Protein AF-Q6J648-F1 (afdb_monomer_lite)

InterPro domains:
  IPR007733 Agouti [PF05039] (65-101)
  IPR007733 Agouti [PTHR16551] (4-104)
  IPR007733 Agouti [SM00792] (1-101)
  IPR027300 Agouti domain [PS51150] (66-105)
  IPR036836 Agouti domain superfamily [G3DSA:4.10.760.10] (55-104)
  IPR036836 Agouti domain superfamily [SSF57055] (66-104)

pLDDT: mean 72.65, std 19.29, range [34.28, 95.88]

Structure (mmCIF, N/CA/C/O backbone):
data_AF-Q6J648-F1
#
_entry.id   AF-Q6J648-F1
#
loop_
_atom_site.group_PDB
_atom_site.id
_atom_site.type_symbol
_atom_site.label_atom_id
_atom_site.label_alt_id
_atom_site.label_comp_id
_atom_site.label_asym_id
_atom_site.label_entity_id
_atom_site.label_seq_id
_atom_site.pdbx_PDB_ins_code
_atom_site.Cartn_x
_atom_site.Cartn_y
_atom_site.Cartn_z
_atom_site.occupancy
_atom_site.B_iso_or_equiv
_atom_site.auth_seq_id
_atom_site.auth_comp_id
_atom_site.auth_asym_id
_atom_site.auth_atom_id
_atom_site.pdbx_PDB_model_num
ATOM 1 N N . GLY A 1 1 ? 24.388 31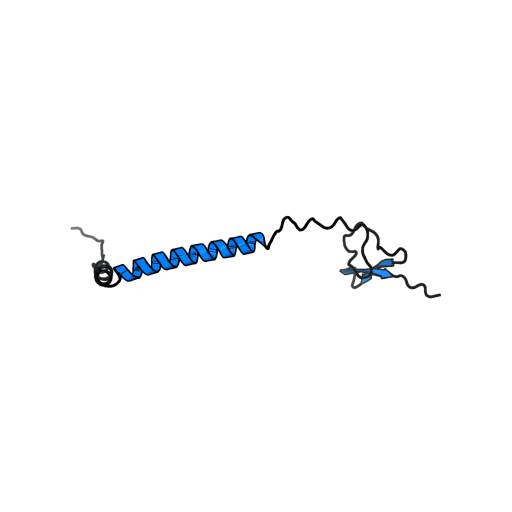.930 81.394 1.00 36.38 1 GLY A N 1
ATOM 2 C CA . GLY A 1 1 ? 24.239 31.428 80.012 1.00 36.38 1 GLY A CA 1
ATOM 3 C C . GLY A 1 1 ? 23.310 30.236 80.016 1.00 36.38 1 GLY A C 1
ATOM 4 O O . GLY A 1 1 ? 22.997 29.787 81.112 1.00 36.38 1 GLY A O 1
ATOM 5 N N . PRO A 1 2 ? 22.912 29.675 78.869 1.00 35.38 2 PRO A N 1
ATOM 6 C CA . PRO A 1 2 ? 22.863 30.166 77.488 1.00 35.38 2 PRO A CA 1
ATOM 7 C C . PRO A 1 2 ? 21.396 30.369 77.007 1.00 35.38 2 PRO A C 1
ATOM 9 O O . PRO A 1 2 ? 20.453 29.983 77.686 1.00 35.38 2 PRO A O 1
ATOM 12 N N . ALA A 1 3 ? 21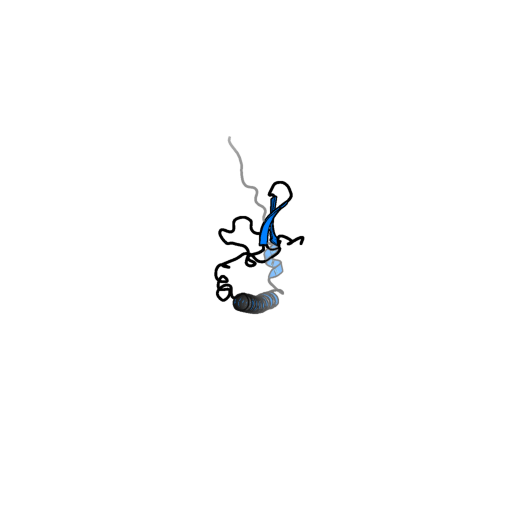.212 30.964 75.830 1.00 44.50 3 ALA A N 1
ATOM 13 C CA . ALA A 1 3 ? 20.069 30.748 74.920 1.00 44.50 3 ALA A CA 1
ATOM 14 C C . ALA A 1 3 ? 20.675 30.153 73.619 1.00 44.50 3 ALA A C 1
ATOM 16 O O . ALA A 1 3 ? 21.892 30.344 73.467 1.00 44.50 3 ALA A O 1
ATOM 17 N N . PRO A 1 4 ? 19.956 29.457 72.695 1.00 55.78 4 PRO A N 1
ATOM 18 C CA . PRO A 1 4 ? 18.951 30.123 71.838 1.00 55.78 4 PRO A CA 1
ATOM 19 C C . PRO A 1 4 ? 17.832 29.261 71.157 1.00 55.78 4 PRO A C 1
ATOM 21 O O . PRO A 1 4 ? 17.994 28.072 70.921 1.00 55.78 4 PRO A O 1
ATOM 24 N N . LEU A 1 5 ? 16.767 29.974 70.742 1.00 47.78 5 LEU A N 1
ATOM 25 C CA . LEU A 1 5 ? 15.969 29.886 69.491 1.00 47.78 5 LEU A CA 1
ATOM 26 C C . LEU A 1 5 ? 15.067 28.675 69.155 1.00 47.78 5 LEU A C 1
ATOM 28 O O . LEU A 1 5 ? 15.492 27.529 69.169 1.00 47.78 5 LEU A O 1
ATOM 32 N N . GLU A 1 6 ? 13.822 28.999 68.763 1.00 34.28 6 GLU A N 1
ATOM 33 C CA . GLU A 1 6 ? 13.158 28.707 67.464 1.00 34.28 6 GLU A CA 1
ATOM 34 C C . GLU A 1 6 ? 11.622 28.683 67.662 1.00 34.28 6 GLU A C 1
ATOM 36 O O . GLU A 1 6 ? 11.127 28.041 68.587 1.00 34.28 6 GLU A O 1
ATOM 41 N N . GLY A 1 7 ? 10.853 29.358 66.794 1.00 35.62 7 GLY A N 1
ATOM 42 C CA . GLY A 1 7 ? 9.406 29.096 66.677 1.00 35.62 7 GLY A CA 1
ATOM 43 C C . GLY A 1 7 ? 8.479 30.297 66.487 1.00 35.62 7 GLY A C 1
ATOM 44 O O . GLY A 1 7 ? 7.606 30.548 67.310 1.00 35.62 7 GLY A O 1
ATOM 45 N N . VAL A 1 8 ? 8.640 31.016 65.377 1.00 49.91 8 VAL A N 1
ATOM 46 C CA . VAL A 1 8 ? 7.621 31.910 64.802 1.00 49.91 8 VAL A CA 1
ATOM 47 C C . VAL A 1 8 ? 6.426 31.080 64.310 1.00 49.91 8 VAL A C 1
ATOM 49 O O . VAL A 1 8 ? 6.628 30.074 63.637 1.00 49.91 8 VAL A O 1
ATOM 52 N N . GLY A 1 9 ? 5.190 31.532 64.551 1.00 37.41 9 GLY A N 1
ATOM 53 C CA . GLY A 1 9 ? 3.999 30.942 63.925 1.00 37.41 9 GLY A CA 1
ATOM 54 C C . GLY A 1 9 ? 2.706 31.702 64.224 1.00 37.41 9 GLY A C 1
ATOM 55 O O . GLY A 1 9 ? 2.114 31.529 65.278 1.00 37.41 9 GLY A O 1
ATOM 56 N N . ARG A 1 10 ? 2.309 32.567 63.286 1.00 48.28 10 ARG A N 1
ATOM 57 C CA . ARG A 1 10 ? 1.148 33.482 63.272 1.00 48.28 10 ARG A CA 1
ATOM 58 C C . ARG A 1 10 ? -0.195 32.854 63.707 1.00 48.28 10 ARG A C 1
ATOM 60 O O . ARG A 1 10 ? -0.553 31.804 63.181 1.00 48.28 10 ARG A O 1
ATOM 67 N N . PRO A 1 11 ? -1.020 33.559 64.503 1.00 47.50 11 PRO A N 1
ATOM 68 C CA . PRO A 1 11 ? -2.451 33.300 64.587 1.00 47.50 11 PRO A CA 1
ATOM 69 C C . PRO A 1 11 ? -3.164 34.062 63.460 1.00 47.50 11 PRO A C 1
ATOM 71 O O . PRO A 1 11 ? -3.519 35.220 63.637 1.00 47.50 11 PRO A O 1
ATOM 74 N N . ASP A 1 12 ? -3.324 33.455 62.283 1.00 42.91 12 ASP A N 1
ATOM 75 C CA . ASP A 1 12 ? -4.129 34.074 61.207 1.00 42.91 12 ASP A CA 1
ATOM 76 C C . ASP A 1 12 ? -4.948 33.069 60.376 1.00 42.91 12 ASP A C 1
ATOM 78 O O . ASP A 1 12 ? -5.762 33.456 59.548 1.00 42.91 12 ASP A O 1
ATOM 82 N N . GLU A 1 13 ? -4.819 31.765 60.640 1.00 40.78 13 GLU A N 1
ATOM 83 C CA . GLU A 1 13 ? -5.592 30.736 59.924 1.00 40.78 13 GLU A CA 1
ATOM 84 C C . GLU A 1 13 ? -7.013 30.548 60.495 1.00 40.78 13 GLU A C 1
ATOM 86 O O . GLU A 1 13 ? -7.884 29.969 59.851 1.00 40.78 13 GLU A O 1
ATOM 91 N N . ALA A 1 14 ? -7.282 31.093 61.687 1.00 40.69 14 ALA A N 1
ATOM 92 C CA . ALA A 1 14 ? -8.584 30.979 62.348 1.00 40.69 14 ALA A CA 1
ATOM 93 C C . ALA A 1 14 ? -9.633 31.970 61.808 1.00 40.69 14 ALA A C 1
ATOM 95 O O . ALA A 1 14 ? -10.822 31.663 61.806 1.00 40.69 14 ALA A O 1
ATOM 96 N N . LEU A 1 15 ? -9.212 33.133 61.294 1.00 44.44 15 LEU A N 1
ATOM 97 C CA . LEU A 1 15 ? -10.143 34.186 60.865 1.00 44.44 15 LEU A CA 1
ATOM 98 C C . LEU A 1 1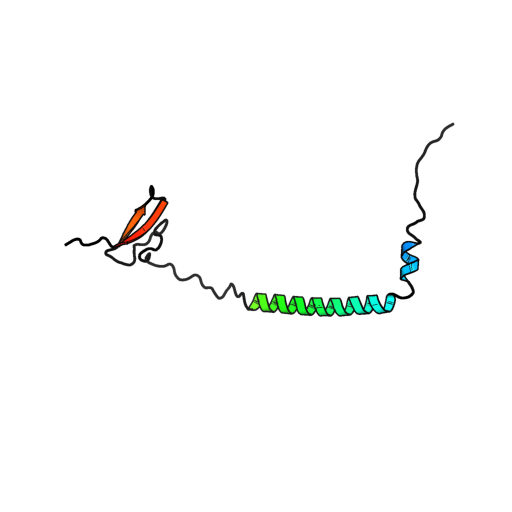5 ? -10.738 33.951 59.468 1.00 44.44 15 LEU A C 1
ATOM 100 O O . LEU A 1 15 ? -11.759 34.550 59.131 1.00 44.44 15 LEU A O 1
ATOM 104 N N . PHE A 1 16 ? -10.148 33.066 58.657 1.00 42.22 16 PHE A N 1
ATOM 105 C CA . PHE A 1 16 ? -10.648 32.790 57.304 1.00 42.22 16 PHE A CA 1
ATOM 106 C C . PHE A 1 16 ? -11.799 31.767 57.281 1.00 42.22 16 PHE A C 1
ATOM 108 O O . PHE A 1 16 ? -12.627 31.789 56.366 1.00 42.22 16 PHE A O 1
ATOM 115 N N . LEU A 1 17 ? -11.890 30.899 58.298 1.00 44.84 17 LEU A N 1
ATOM 116 C CA . LEU A 1 17 ? -12.965 29.907 58.414 1.00 44.84 17 LEU A CA 1
ATOM 117 C C . LEU A 1 17 ? -14.245 30.456 59.061 1.00 44.84 17 LEU A C 1
ATOM 119 O O . LEU A 1 17 ? -15.325 29.941 58.776 1.00 44.84 17 LEU A O 1
ATOM 123 N N . GLU A 1 18 ? -14.168 31.501 59.891 1.00 47.38 18 GLU A N 1
ATOM 124 C CA . GLU A 1 18 ? -15.351 32.001 60.610 1.00 47.38 18 GLU A CA 1
ATOM 125 C C . GLU A 1 18 ? -16.306 32.830 59.732 1.00 47.38 18 GLU A C 1
ATOM 127 O O . GLU A 1 18 ? -17.513 32.834 59.975 1.00 47.38 18 GLU A O 1
ATOM 132 N N . LEU A 1 19 ? -15.829 33.461 58.649 1.00 44.84 19 LEU A N 1
ATOM 133 C CA . LEU A 1 19 ? -16.693 34.279 57.781 1.00 44.84 19 LEU A CA 1
ATOM 134 C C . LEU A 1 19 ? -17.548 33.466 56.788 1.00 44.84 19 LEU A C 1
ATOM 136 O O . LEU A 1 19 ? -18.502 33.995 56.220 1.00 44.84 19 LEU A O 1
ATOM 140 N N . GLN A 1 20 ? -17.247 32.179 56.591 1.00 52.94 20 GLN A N 1
ATOM 141 C CA . GLN A 1 20 ? -17.970 31.306 55.651 1.00 52.94 20 GLN A CA 1
ATOM 142 C C . GLN A 1 20 ? -19.227 30.661 56.273 1.00 52.94 20 GLN A C 1
ATOM 144 O O . GLN A 1 20 ? -20.042 30.064 55.568 1.00 52.94 20 GLN A O 1
ATOM 149 N N . GLY A 1 21 ? -19.409 30.786 57.593 1.00 53.25 21 GLY A N 1
ATOM 150 C CA . GLY A 1 21 ? -20.321 29.944 58.371 1.00 53.25 21 GLY A CA 1
ATOM 151 C C . GLY A 1 21 ? -21.816 30.275 58.324 1.00 53.25 21 GLY A C 1
ATOM 152 O O . GLY A 1 21 ? -22.611 29.397 58.646 1.00 53.25 21 GLY A O 1
ATOM 153 N N . LEU A 1 22 ? -22.244 31.485 57.938 1.00 47.88 22 LEU A N 1
ATOM 154 C CA . LEU A 1 22 ? -23.627 31.923 58.230 1.00 47.88 22 LEU A CA 1
ATOM 155 C C . LEU A 1 22 ? -24.498 32.323 57.024 1.00 47.88 22 LEU A C 1
ATOM 157 O O . LEU A 1 22 ? -25.634 32.742 57.223 1.00 47.88 22 LEU A O 1
ATOM 161 N N . SER A 1 23 ? -24.038 32.133 55.779 1.00 52.03 23 SER A N 1
ATOM 162 C CA . SER A 1 23 ? -24.888 32.343 54.581 1.00 52.03 23 SER A CA 1
ATOM 163 C C . SER A 1 23 ? -24.647 31.356 53.421 1.00 52.03 23 SER A C 1
ATOM 165 O O . SER A 1 23 ? -25.491 31.228 52.537 1.00 52.03 23 SER A O 1
ATOM 167 N N . LEU A 1 24 ? -23.544 30.590 53.424 1.00 52.12 24 LEU A N 1
ATOM 168 C CA . LEU A 1 24 ? -23.182 29.699 52.306 1.00 52.12 24 LEU A CA 1
ATOM 169 C C . LEU A 1 24 ? -23.590 28.223 52.474 1.00 52.12 24 LEU A C 1
ATOM 171 O O . LEU A 1 24 ? -23.444 27.434 51.546 1.00 52.12 24 LEU A O 1
ATOM 175 N N . GLN A 1 25 ? -24.119 27.823 53.631 1.00 54.53 25 GLN A N 1
ATOM 176 C CA . GLN A 1 25 ? -24.490 26.423 53.894 1.00 54.53 25 GLN A CA 1
ATOM 177 C C . GLN A 1 25 ? -25.569 25.869 52.935 1.00 54.53 25 GLN A C 1
ATOM 179 O O . GLN A 1 25 ? -25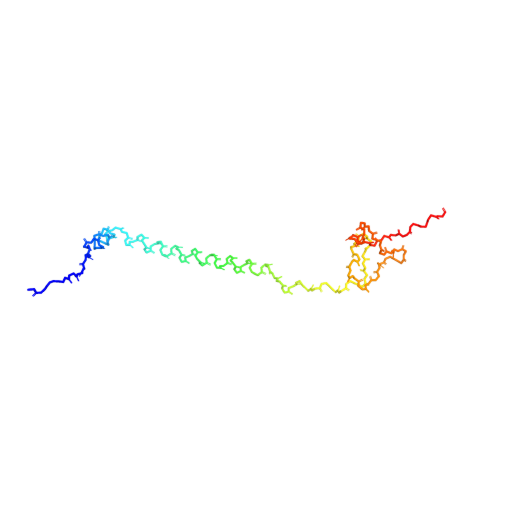.391 24.763 52.418 1.00 54.53 25 GLN A O 1
ATOM 184 N N . PRO A 1 26 ? -26.672 26.592 52.643 1.00 55.78 26 PRO A N 1
ATOM 185 C CA . PRO A 1 26 ? -27.697 26.098 51.721 1.00 55.78 26 PRO A CA 1
ATOM 186 C C . PRO A 1 26 ? -27.221 26.073 50.264 1.00 55.78 26 PRO A C 1
ATOM 188 O O . PRO A 1 26 ? -27.631 25.205 49.498 1.00 55.78 26 PRO A O 1
ATOM 191 N N . SER A 1 27 ? -26.362 27.019 49.878 1.00 55.38 27 SER A N 1
ATOM 192 C CA . SER A 1 27 ? -25.820 27.138 48.524 1.00 55.38 27 SER A CA 1
ATOM 193 C C . SER A 1 27 ? -24.748 26.091 48.234 1.00 55.38 27 SER A C 1
ATOM 195 O O . SER A 1 27 ? -24.764 25.523 47.152 1.00 55.38 27 SER A O 1
ATOM 197 N N . LEU A 1 28 ? -23.880 25.758 49.194 1.00 58.66 28 LEU A N 1
ATOM 198 C CA . LEU A 1 28 ? -22.862 24.712 49.030 1.00 58.66 28 LEU A CA 1
ATOM 199 C C . LEU A 1 28 ? -23.507 23.326 48.853 1.00 58.66 28 LEU A C 1
ATOM 201 O O . LEU A 1 28 ? -23.117 22.583 47.959 1.00 58.66 28 LEU A O 1
ATOM 205 N N . LYS A 1 29 ? -24.563 23.010 49.620 1.00 61.03 29 LYS A N 1
ATOM 206 C CA . LYS A 1 29 ? -25.333 21.765 49.431 1.00 61.03 29 LYS A CA 1
ATOM 207 C C . LYS A 1 29 ? -25.965 21.672 48.042 1.00 61.03 29 LYS A C 1
ATOM 209 O O . LYS A 1 29 ? -25.866 20.631 47.408 1.00 61.03 29 LYS A O 1
ATOM 214 N N . ARG A 1 30 ? -26.552 22.773 47.562 1.00 64.44 30 ARG A N 1
ATOM 215 C CA . ARG A 1 30 ? -27.174 22.838 46.233 1.00 64.44 30 ARG A CA 1
ATOM 216 C C . ARG A 1 30 ? -26.140 22.671 45.111 1.00 64.44 30 ARG A C 1
ATOM 218 O O . ARG A 1 30 ? -26.381 21.915 44.183 1.00 64.44 30 ARG A O 1
ATOM 225 N N . ILE A 1 31 ? -24.958 23.274 45.261 1.00 70.69 31 ILE A N 1
ATOM 226 C CA . ILE A 1 31 ? -23.836 23.112 44.321 1.00 70.69 31 ILE A CA 1
ATOM 227 C C . ILE A 1 31 ? -23.325 21.663 44.306 1.00 70.69 31 ILE A C 1
ATOM 229 O O . ILE A 1 31 ? -23.025 21.142 43.239 1.00 70.69 31 ILE A O 1
ATOM 233 N N . MET A 1 32 ? -23.247 20.990 45.460 1.00 68.94 32 MET A N 1
ATOM 234 C CA . MET A 1 32 ? -22.828 19.582 45.528 1.00 68.94 32 MET A CA 1
ATOM 235 C C . MET A 1 32 ? -23.836 18.627 44.874 1.00 68.94 32 MET A C 1
ATOM 237 O O . MET A 1 32 ? -23.428 17.645 44.259 1.00 68.94 32 MET A O 1
ATOM 241 N N . GLU A 1 33 ? -25.135 18.904 45.006 1.00 70.81 33 GLU A N 1
ATOM 242 C CA . GLU A 1 33 ? -26.207 18.131 44.365 1.00 70.81 33 GLU A CA 1
ATOM 243 C C . GLU A 1 33 ? -26.224 18.349 42.843 1.00 70.81 33 GLU A C 1
ATOM 245 O O . GLU A 1 33 ? -26.221 17.371 42.097 1.00 70.81 33 GLU A O 1
ATOM 250 N N . GLU A 1 34 ? -26.143 19.602 42.378 1.00 73.44 34 GLU A N 1
ATOM 251 C CA . GLU A 1 34 ? -26.038 19.927 40.944 1.00 73.44 34 GLU A CA 1
ATOM 252 C C . GLU A 1 34 ? -24.773 19.316 40.320 1.00 73.44 34 GLU A C 1
ATOM 254 O O . GLU A 1 34 ? -24.818 18.759 39.228 1.00 73.44 34 GLU A O 1
ATOM 259 N N . GLN A 1 35 ? -23.646 19.326 41.037 1.00 73.81 35 GLN A N 1
ATOM 260 C CA . GLN A 1 35 ? -22.400 18.728 40.556 1.00 73.81 35 GLN A CA 1
ATOM 261 C C . GLN A 1 35 ? -22.474 17.196 40.456 1.00 73.81 35 GLN A C 1
ATOM 263 O O . GLN A 1 35 ? -21.827 16.606 39.589 1.00 73.81 35 GLN A O 1
ATOM 268 N N . ALA A 1 36 ? -23.253 16.543 41.323 1.00 77.44 36 ALA A N 1
ATOM 269 C CA . ALA A 1 36 ? -23.488 15.104 41.244 1.00 77.44 36 ALA A CA 1
ATOM 270 C C . ALA A 1 36 ? -24.371 14.736 40.041 1.00 77.44 36 ALA A C 1
ATOM 272 O O . ALA A 1 36 ? -24.123 13.718 39.395 1.00 77.44 36 ALA A O 1
ATOM 273 N N . GLU A 1 37 ? -25.364 15.569 39.719 1.00 78.06 37 GLU A N 1
ATOM 274 C CA . GLU A 1 37 ? -26.215 15.391 38.538 1.00 78.06 37 GLU A CA 1
ATOM 275 C C . GLU A 1 37 ? -25.418 15.591 37.240 1.00 78.06 37 GLU A C 1
ATOM 277 O O . GLU A 1 37 ? -25.436 14.722 36.369 1.00 78.06 37 GLU A O 1
ATOM 282 N N . GLU A 1 38 ? -24.615 16.655 37.155 1.00 79.81 38 GLU A N 1
ATOM 283 C CA . GLU A 1 38 ? -23.726 16.916 36.014 1.00 79.81 38 GLU A CA 1
ATOM 284 C C . GLU A 1 38 ? -22.701 15.789 35.807 1.00 79.81 38 GLU A C 1
ATOM 286 O O . GLU A 1 38 ? -22.471 15.351 34.679 1.00 79.81 38 GLU A O 1
ATOM 291 N N . ALA A 1 39 ? -22.122 15.249 36.885 1.00 85.25 39 ALA A N 1
ATOM 292 C CA . ALA A 1 39 ? -21.202 14.114 36.797 1.00 85.25 39 ALA A CA 1
ATOM 293 C C . ALA A 1 39 ? -21.888 12.850 36.249 1.00 85.25 39 ALA A C 1
ATOM 295 O O . ALA A 1 39 ? -21.293 12.119 35.454 1.00 85.25 39 ALA A O 1
ATOM 296 N N . LEU A 1 40 ? -23.147 12.613 36.631 1.00 85.25 40 LEU A N 1
ATOM 297 C CA . LEU A 1 40 ? -23.944 11.493 36.131 1.00 85.25 40 LEU A CA 1
ATOM 298 C C . LEU A 1 40 ? -24.244 11.641 34.630 1.00 85.25 40 LEU A C 1
ATOM 300 O O . LEU A 1 40 ? -24.153 10.667 33.879 1.00 85.25 40 LEU A O 1
ATOM 304 N N . LEU A 1 41 ? -24.576 12.860 34.190 1.00 87.44 41 LEU A N 1
ATOM 305 C CA . LEU A 1 41 ? -24.801 13.178 32.779 1.00 87.44 41 LEU A CA 1
ATOM 306 C C . LEU A 1 41 ? -23.520 12.982 31.963 1.00 87.44 41 LEU A C 1
ATOM 308 O O . LEU A 1 41 ? -23.545 12.313 30.930 1.00 87.44 41 LEU A O 1
ATOM 312 N N . GLN A 1 42 ? -22.387 13.471 32.466 1.00 87.69 42 GLN A N 1
ATOM 313 C CA . GLN A 1 42 ? -21.088 13.328 31.812 1.00 87.69 42 GLN A CA 1
ATOM 314 C C . GLN A 1 42 ? -20.669 11.854 31.670 1.00 87.69 42 GLN A C 1
ATOM 316 O O . GLN A 1 42 ? -20.122 11.449 30.642 1.00 87.69 42 GLN A O 1
ATOM 321 N N . GLU A 1 43 ? -20.947 11.028 32.682 1.00 85.38 43 GLU A N 1
ATOM 322 C CA . GLU A 1 43 ? -20.666 9.591 32.644 1.00 85.38 43 GLU A CA 1
ATOM 323 C C . GLU A 1 43 ? -21.559 8.861 31.626 1.00 85.38 43 GLU A C 1
ATOM 325 O O . GLU A 1 43 ? -21.085 7.993 30.884 1.00 85.38 43 GLU A O 1
ATOM 330 N N . ALA A 1 44 ? -22.832 9.253 31.519 1.00 87.44 44 ALA A N 1
ATOM 331 C CA . ALA A 1 44 ? -23.752 8.724 30.515 1.00 87.44 44 ALA A CA 1
ATOM 332 C C . ALA A 1 44 ? -23.326 9.094 29.082 1.00 87.44 44 ALA A C 1
ATOM 334 O O . ALA A 1 44 ? -23.336 8.232 28.200 1.00 87.44 44 ALA A O 1
ATOM 335 N N . GLU A 1 45 ? -22.896 10.337 28.851 1.00 85.75 45 GLU A N 1
ATOM 336 C CA . GLU A 1 45 ? -22.365 10.790 27.560 1.00 85.75 45 GLU A CA 1
ATOM 337 C C . GLU A 1 45 ? -21.082 10.045 27.176 1.00 85.75 45 GLU A C 1
ATOM 339 O O . GLU A 1 45 ? -20.953 9.571 26.045 1.00 85.75 45 GLU A O 1
ATOM 344 N N . ALA A 1 46 ? -20.150 9.881 28.120 1.00 85.31 46 ALA A N 1
ATOM 345 C CA . ALA A 1 46 ? -18.915 9.138 27.895 1.00 85.31 46 ALA A CA 1
ATOM 346 C C . ALA A 1 46 ? -19.194 7.670 27.543 1.00 85.31 46 ALA A C 1
ATOM 348 O O . ALA A 1 46 ? -18.570 7.112 26.637 1.00 85.31 46 ALA A O 1
ATOM 349 N N . LYS A 1 47 ? -20.170 7.050 28.214 1.00 84.81 47 LYS A N 1
ATOM 350 C CA . LYS A 1 47 ? -20.595 5.678 27.930 1.00 84.81 47 LYS A CA 1
ATOM 351 C C . LYS A 1 47 ? -21.280 5.554 26.567 1.00 84.81 47 LYS A C 1
ATOM 353 O O . LYS A 1 47 ? -20.985 4.613 25.835 1.00 84.81 47 LYS A O 1
ATOM 358 N N . ALA A 1 48 ? -22.132 6.510 26.200 1.00 83.62 48 ALA A N 1
ATOM 359 C CA . ALA A 1 48 ? -22.762 6.552 24.882 1.00 83.62 48 ALA A CA 1
ATOM 360 C C . ALA A 1 48 ? -21.721 6.730 23.763 1.00 83.62 48 ALA A C 1
ATOM 362 O O . ALA A 1 48 ? -21.782 6.053 22.739 1.00 83.62 48 ALA A O 1
ATOM 363 N N . LEU A 1 49 ? -20.716 7.586 23.973 1.00 81.00 49 LEU A N 1
ATOM 364 C CA . LEU A 1 49 ? -19.612 7.759 23.031 1.00 81.00 49 LEU A CA 1
ATOM 365 C C . LEU A 1 49 ? -18.777 6.475 22.900 1.00 81.00 49 LEU A C 1
ATOM 367 O O . LEU A 1 49 ? -18.406 6.096 21.790 1.00 81.00 49 LEU A O 1
ATOM 371 N N . ALA A 1 50 ? -18.508 5.788 24.013 1.00 78.50 50 ALA A N 1
ATOM 372 C CA . ALA A 1 50 ? -17.785 4.519 24.016 1.00 78.50 50 ALA A CA 1
ATOM 373 C C . ALA A 1 50 ? -18.550 3.401 23.282 1.00 78.50 50 ALA A C 1
ATOM 375 O O . ALA A 1 50 ? -17.925 2.598 22.596 1.00 78.50 50 ALA A O 1
ATOM 376 N N . GLU A 1 51 ? -19.883 3.375 23.374 1.00 73.19 51 GLU A N 1
ATOM 377 C CA . GLU A 1 51 ? -20.731 2.419 22.647 1.00 73.19 51 GLU A CA 1
ATOM 378 C C . GLU A 1 51 ? -20.735 2.681 21.128 1.00 73.19 51 GLU A C 1
ATOM 380 O O . GLU A 1 51 ? -20.688 1.748 20.328 1.00 73.19 51 GLU A O 1
ATOM 385 N N . VAL A 1 52 ? -20.737 3.953 20.709 1.00 73.50 52 VAL A N 1
ATOM 386 C CA . VAL A 1 52 ? -20.699 4.339 19.283 1.00 73.50 52 VAL A CA 1
ATOM 387 C C . VAL A 1 52 ? -19.329 4.073 18.654 1.00 73.50 52 VAL A C 1
ATOM 389 O O . VAL A 1 52 ? -19.229 3.731 17.472 1.00 73.50 52 VAL A O 1
ATOM 392 N N . LEU A 1 53 ? -18.259 4.225 19.430 1.00 69.94 53 LEU A N 1
ATOM 393 C CA . LEU A 1 53 ? -16.889 3.964 19.005 1.00 69.94 53 LEU A CA 1
ATOM 394 C C . LEU A 1 53 ? -16.541 2.480 19.149 1.00 69.94 53 LEU A C 1
ATOM 396 O O . LEU A 1 53 ? -15.479 2.178 19.672 1.00 69.94 53 LEU A O 1
ATOM 400 N N . ASP A 1 54 ? -17.396 1.565 18.685 1.00 63.62 54 ASP A N 1
ATOM 401 C CA . ASP A 1 54 ? -17.125 0.126 18.719 1.00 63.62 54 ASP A CA 1
ATOM 402 C C . ASP A 1 54 ? -15.808 -0.198 17.975 1.00 63.62 54 ASP A C 1
ATOM 404 O O . ASP A 1 54 ? -15.753 -0.164 16.734 1.00 63.62 54 ASP A O 1
ATOM 408 N N . PRO A 1 55 ? -14.709 -0.489 18.698 1.00 61.31 55 PRO A N 1
ATOM 409 C CA . PRO A 1 55 ? -13.453 -0.851 18.066 1.00 61.31 55 PRO A CA 1
ATOM 410 C C . PRO A 1 55 ? -13.469 -2.328 17.641 1.00 61.31 55 PRO A C 1
ATOM 412 O O . PRO A 1 55 ? -12.638 -2.731 16.824 1.00 61.31 55 PRO A O 1
ATOM 415 N N . GLU A 1 56 ? -14.411 -3.129 18.156 1.00 59.41 56 GLU A N 1
ATOM 416 C CA . GLU A 1 56 ? -14.460 -4.582 17.980 1.00 59.41 56 GLU A CA 1
ATOM 417 C C . GLU A 1 56 ? -15.174 -5.004 16.683 1.00 59.41 56 GLU A C 1
ATOM 419 O O . GLU A 1 56 ? -14.848 -6.039 16.094 1.00 59.41 56 GLU A O 1
ATOM 424 N N . GLY A 1 57 ? -16.079 -4.179 16.152 1.00 56.41 57 GLY A N 1
ATOM 425 C CA . GLY A 1 57 ? -16.784 -4.413 14.890 1.00 56.41 57 GLY A CA 1
ATOM 426 C C . GLY A 1 57 ? -15.950 -4.139 13.638 1.00 56.41 57 GLY A C 1
ATOM 427 O O . GLY A 1 57 ? -16.295 -4.591 12.539 1.00 56.41 57 GLY A O 1
ATOM 428 N N . ARG A 1 58 ? -14.803 -3.458 13.762 1.00 64.81 58 ARG A N 1
ATOM 429 C CA . ARG A 1 58 ? -13.862 -3.277 12.645 1.00 64.81 58 ARG A CA 1
ATOM 430 C C . ARG A 1 58 ? -12.957 -4.490 12.507 1.00 64.81 58 ARG A C 1
ATOM 432 O O . ARG A 1 58 ? -11.753 -4.436 12.745 1.00 64.81 58 ARG A O 1
ATOM 439 N N . LYS A 1 59 ? -13.540 -5.590 12.031 1.00 65.50 59 LYS A N 1
ATOM 440 C CA . LYS A 1 59 ? -12.779 -6.772 11.621 1.00 65.50 59 LYS A CA 1
ATOM 441 C C . LYS A 1 59 ? -11.698 -6.339 10.621 1.00 65.50 59 LYS A C 1
ATOM 443 O O . LYS A 1 59 ? -12.037 -5.669 9.636 1.00 65.50 59 LYS A O 1
ATOM 448 N N . PRO A 1 60 ? -10.416 -6.694 10.833 1.00 67.12 60 PRO A N 1
ATOM 449 C CA . PRO A 1 60 ? -9.370 -6.360 9.883 1.00 67.12 60 PRO A CA 1
ATOM 450 C C . PRO A 1 60 ? -9.783 -6.922 8.529 1.00 67.12 60 PRO A C 1
ATOM 452 O O . PRO A 1 60 ? -10.066 -8.116 8.389 1.00 67.12 60 PRO A O 1
ATOM 455 N N . ARG A 1 61 ? -9.895 -6.035 7.534 1.00 68.75 61 ARG A N 1
ATOM 456 C CA . ARG A 1 61 ? -10.235 -6.436 6.171 1.00 68.75 61 ARG A CA 1
ATOM 457 C C . ARG A 1 61 ? -9.249 -7.526 5.776 1.00 68.75 61 ARG A C 1
ATOM 459 O O . ARG A 1 61 ? -8.044 -7.317 5.905 1.00 68.75 61 ARG A O 1
ATOM 466 N N . SER A 1 62 ? -9.769 -8.669 5.322 1.00 67.75 62 SER A N 1
ATOM 467 C CA . SER A 1 62 ? -8.960 -9.810 4.884 1.00 67.75 62 SER A CA 1
ATOM 468 C C . SER A 1 62 ? -7.745 -9.325 4.085 1.00 67.75 62 SER A C 1
ATOM 470 O O . SER A 1 62 ? -7.947 -8.447 3.228 1.00 67.75 62 SER A O 1
ATOM 472 N N . PRO A 1 63 ? -6.534 -9.873 4.315 1.00 69.69 63 PRO A N 1
ATOM 473 C CA . PRO A 1 63 ? -5.341 -9.458 3.594 1.00 69.69 63 PRO A CA 1
ATOM 474 C C . PRO A 1 63 ? -5.641 -9.393 2.102 1.00 69.69 63 PRO A C 1
ATOM 476 O O . PRO A 1 63 ? -6.118 -10.361 1.498 1.00 69.69 63 PRO A O 1
ATOM 479 N N . ARG A 1 64 ? -5.455 -8.210 1.516 1.00 69.38 64 ARG A N 1
ATOM 480 C CA . ARG A 1 64 ? -5.664 -8.036 0.083 1.00 69.38 64 ARG A CA 1
ATOM 481 C C . ARG A 1 64 ? -4.648 -8.920 -0.625 1.00 69.38 64 ARG A C 1
ATOM 483 O O . ARG A 1 64 ? -3.452 -8.787 -0.402 1.00 69.38 64 ARG A O 1
ATOM 490 N N . ARG A 1 65 ? -5.131 -9.828 -1.474 1.00 85.94 65 ARG A N 1
ATOM 491 C CA . ARG A 1 65 ? -4.283 -10.762 -2.233 1.00 85.94 65 ARG A CA 1
ATOM 492 C C . ARG A 1 65 ? -3.505 -10.086 -3.367 1.00 85.94 65 ARG A C 1
ATOM 494 O O . ARG A 1 65 ? -2.690 -10.740 -4.001 1.00 85.94 65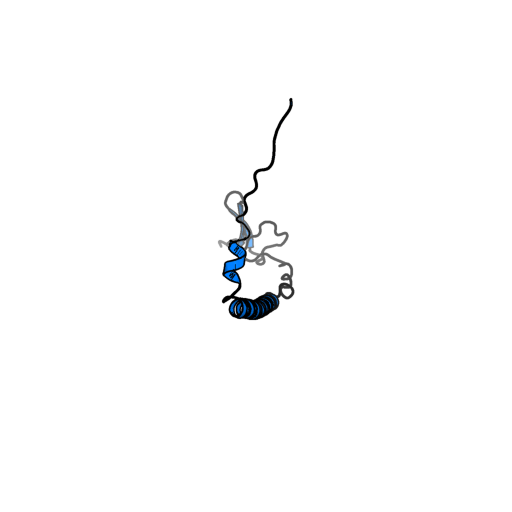 ARG A O 1
ATOM 501 N N . CYS A 1 66 ? -3.785 -8.811 -3.638 1.00 92.31 66 CYS A N 1
ATOM 502 C CA . CYS A 1 66 ? -3.122 -8.013 -4.658 1.00 92.31 66 CYS A CA 1
ATOM 503 C C . CYS A 1 66 ? -3.195 -6.509 -4.334 1.00 92.31 66 CYS A C 1
ATOM 505 O O . CYS A 1 66 ? -4.095 -6.065 -3.612 1.00 92.31 66 CYS A O 1
ATOM 507 N N . VAL A 1 67 ? -2.264 -5.728 -4.887 1.00 93.12 67 VAL A N 1
ATOM 508 C CA . VAL A 1 67 ? -2.217 -4.257 -4.793 1.00 93.12 67 VAL A CA 1
ATOM 509 C C . VAL A 1 67 ? -2.971 -3.641 -5.971 1.00 93.12 67 VAL A C 1
ATOM 511 O O . VAL A 1 67 ? -2.784 -4.061 -7.116 1.00 93.12 67 VAL A O 1
ATOM 514 N N . ARG A 1 68 ? -3.838 -2.648 -5.740 1.00 92.56 68 ARG A N 1
ATOM 515 C CA . ARG A 1 68 ? -4.557 -2.017 -6.859 1.00 92.56 68 ARG A CA 1
ATOM 516 C C . ARG A 1 68 ? -3.654 -1.074 -7.646 1.00 92.56 68 ARG A C 1
ATOM 518 O O . ARG A 1 68 ? -2.636 -0.595 -7.160 1.00 92.56 68 ARG A O 1
ATOM 525 N N . LEU A 1 69 ? -4.070 -0.764 -8.869 1.00 94.12 69 LEU A N 1
ATOM 526 C CA . LEU A 1 69 ? -3.437 0.274 -9.677 1.00 94.12 69 LEU A CA 1
ATOM 527 C C . LEU A 1 69 ? -3.357 1.593 -8.908 1.00 94.12 69 LEU A C 1
ATOM 529 O O . LEU A 1 69 ? -4.321 1.999 -8.265 1.00 94.12 69 LEU A O 1
ATOM 533 N N . HIS A 1 70 ? -2.196 2.237 -8.996 1.00 93.12 70 HIS A N 1
ATOM 534 C CA . HIS A 1 70 ? -1.843 3.477 -8.306 1.00 93.12 70 HIS A CA 1
ATOM 535 C C . HIS A 1 70 ? -1.819 3.399 -6.765 1.00 93.12 70 HIS A C 1
ATOM 537 O O . HIS A 1 70 ? -1.500 4.399 -6.129 1.00 93.12 70 HIS A O 1
ATOM 543 N N . GLU A 1 71 ? -2.087 2.237 -6.153 1.00 94.50 71 GLU A N 1
ATOM 544 C CA . GLU A 1 71 ? -1.831 2.003 -4.725 1.00 94.50 71 GLU A CA 1
ATOM 545 C C . GLU A 1 71 ? -0.347 1.634 -4.504 1.00 94.50 71 GLU A C 1
ATOM 547 O O . GLU A 1 71 ? 0.340 1.156 -5.416 1.00 94.50 71 GLU A O 1
ATOM 552 N N . SER A 1 72 ? 0.152 1.876 -3.284 1.00 93.75 72 SER A N 1
ATOM 553 C CA . SER A 1 72 ? 1.539 1.582 -2.907 1.00 93.75 72 SER A CA 1
ATOM 554 C C . SER A 1 72 ? 1.817 0.080 -2.913 1.00 93.75 72 SER A C 1
ATOM 556 O O . SER A 1 72 ? 1.092 -0.686 -2.282 1.00 93.75 72 SER A O 1
ATOM 558 N N . CYS A 1 73 ? 2.895 -0.328 -3.584 1.00 93.31 73 CYS A N 1
ATOM 559 C CA . CYS A 1 73 ? 3.401 -1.706 -3.571 1.00 93.31 73 CYS A CA 1
ATOM 560 C C . CYS A 1 73 ? 4.586 -1.904 -2.611 1.00 93.31 73 CYS A C 1
ATOM 562 O O . CYS A 1 73 ? 5.143 -2.998 -2.534 1.00 93.31 73 CYS A O 1
ATOM 564 N N . LEU A 1 74 ? 4.980 -0.871 -1.857 1.00 91.62 74 LEU A N 1
ATOM 565 C CA . LEU A 1 74 ? 6.114 -0.953 -0.937 1.00 91.62 74 LEU A CA 1
ATOM 566 C C . LEU A 1 74 ? 5.810 -1.933 0.210 1.00 91.62 74 LEU A C 1
ATOM 568 O O . LEU A 1 74 ? 4.763 -1.830 0.847 1.00 91.62 74 LEU A O 1
ATOM 572 N N . GLY A 1 75 ? 6.700 -2.898 0.462 1.00 85.38 75 GLY A N 1
ATOM 573 C CA . GLY A 1 75 ? 6.558 -3.877 1.553 1.00 85.38 75 GLY A CA 1
ATOM 574 C C . GLY A 1 75 ? 5.446 -4.920 1.369 1.00 85.38 75 GLY A C 1
ATOM 575 O O . GLY A 1 75 ? 5.221 -5.738 2.259 1.00 85.38 75 GLY A O 1
ATOM 576 N N . HIS A 1 76 ? 4.754 -4.923 0.228 1.00 81.69 76 HIS A N 1
ATOM 577 C CA . HIS A 1 76 ? 3.706 -5.895 -0.065 1.00 81.69 76 HIS A CA 1
ATOM 578 C C . HIS A 1 76 ? 4.312 -7.130 -0.745 1.00 81.69 76 HIS A C 1
ATOM 580 O O . HIS A 1 76 ? 4.899 -7.025 -1.816 1.00 81.69 76 HIS A O 1
ATOM 586 N N . GLN A 1 77 ? 4.121 -8.319 -0.165 1.00 83.38 77 GLN A N 1
ATOM 587 C CA . GLN A 1 77 ? 4.524 -9.603 -0.774 1.00 83.38 77 GLN A CA 1
ATOM 588 C C . GLN A 1 77 ? 3.538 -10.099 -1.855 1.00 83.38 77 GLN A C 1
ATOM 590 O O . GLN A 1 77 ? 3.572 -11.262 -2.247 1.00 83.38 77 GLN A O 1
ATOM 595 N N . VAL A 1 78 ? 2.620 -9.243 -2.315 1.00 88.38 78 VAL A N 1
ATOM 596 C CA . VAL A 1 78 ? 1.524 -9.603 -3.227 1.00 88.38 78 VAL A CA 1
ATOM 597 C C . VAL A 1 78 ? 1.641 -8.863 -4.565 1.00 88.38 78 VAL A C 1
ATOM 599 O O . VAL A 1 78 ? 2.090 -7.715 -4.584 1.00 88.38 78 VAL A O 1
ATOM 602 N N . PRO A 1 79 ? 1.230 -9.483 -5.688 1.00 91.88 79 PRO A N 1
ATOM 603 C CA . PRO A 1 79 ? 1.321 -8.864 -7.009 1.00 91.88 79 PRO A CA 1
ATOM 604 C C . PRO A 1 79 ? 0.316 -7.715 -7.182 1.00 91.88 79 PRO A C 1
ATOM 606 O O . PRO A 1 79 ? -0.625 -7.554 -6.402 1.00 91.88 79 PRO A O 1
ATOM 609 N N . CYS A 1 80 ? 0.473 -6.928 -8.247 1.00 93.56 80 CYS A N 1
ATOM 610 C CA . CYS A 1 80 ? -0.575 -6.005 -8.678 1.00 93.56 80 CYS A CA 1
ATOM 611 C C . CYS A 1 80 ? -1.828 -6.791 -9.114 1.00 93.56 80 CYS A C 1
ATOM 613 O O . CYS A 1 80 ? -1.725 -7.894 -9.643 1.00 93.56 80 CYS A O 1
ATOM 615 N N . CYS A 1 81 ? -3.022 -6.234 -8.897 1.00 93.56 81 CYS A N 1
ATOM 616 C CA . CYS A 1 81 ? -4.278 -6.906 -9.255 1.00 93.56 81 CYS A CA 1
ATOM 617 C C . CYS A 1 81 ? -4.485 -7.034 -10.771 1.00 93.56 81 CYS A C 1
ATOM 619 O O . CYS A 1 81 ? -5.236 -7.895 -11.217 1.00 93.56 81 CYS A O 1
ATOM 621 N N . ASP A 1 82 ? -3.864 -6.148 -11.548 1.00 91.94 82 ASP A N 1
ATOM 622 C CA . ASP A 1 82 ? -3.900 -6.175 -13.006 1.00 91.94 82 ASP A CA 1
ATOM 623 C C . ASP A 1 82 ? -2.661 -6.933 -13.518 1.00 91.94 82 ASP A C 1
ATOM 625 O O . ASP A 1 82 ? -1.545 -6.532 -13.173 1.00 91.94 82 ASP A O 1
ATOM 629 N N . PRO A 1 83 ? -2.820 -8.000 -14.323 1.00 89.81 83 PRO A N 1
ATOM 630 C CA . PRO A 1 83 ? -1.696 -8.789 -14.832 1.00 89.81 83 PRO A CA 1
ATOM 631 C C . PRO A 1 83 ? -0.776 -7.995 -15.770 1.00 89.81 83 PRO A C 1
ATOM 633 O O . PRO A 1 83 ? 0.385 -8.355 -15.937 1.00 89.81 83 PRO A O 1
ATOM 636 N N . CYS A 1 84 ? -1.263 -6.900 -16.360 1.00 92.50 84 CYS A N 1
ATOM 637 C CA . CYS A 1 84 ? -0.473 -5.997 -17.196 1.00 92.50 84 CYS A CA 1
ATOM 638 C C . CYS A 1 84 ? 0.192 -4.872 -16.384 1.00 92.50 84 CYS A C 1
ATOM 640 O O . CYS A 1 84 ? 0.786 -3.956 -16.961 1.00 92.50 84 CYS A O 1
ATOM 642 N N . ALA A 1 85 ? 0.061 -4.881 -15.054 1.00 94.31 85 ALA A N 1
ATOM 643 C CA . ALA A 1 85 ? 0.641 -3.876 -14.178 1.00 94.31 85 ALA A CA 1
ATOM 644 C C . ALA A 1 85 ? 1.829 -4.414 -13.386 1.00 94.31 85 ALA A C 1
ATOM 646 O O . ALA A 1 85 ? 1.823 -5.536 -12.887 1.00 94.31 85 ALA A O 1
ATOM 647 N N . THR A 1 86 ? 2.834 -3.563 -13.215 1.00 93.50 86 THR A N 1
ATOM 648 C CA . THR A 1 86 ? 4.023 -3.863 -12.419 1.00 93.50 86 THR A CA 1
ATOM 649 C C . THR A 1 86 ? 4.245 -2.789 -11.364 1.00 93.50 86 THR A C 1
ATOM 651 O O . THR A 1 86 ? 3.779 -1.651 -11.489 1.00 93.50 86 THR A O 1
ATOM 654 N N . CYS A 1 87 ? 4.932 -3.164 -10.284 1.00 94.69 87 CYS A N 1
ATOM 655 C CA . CYS A 1 87 ? 5.363 -2.213 -9.268 1.00 94.69 87 CYS A CA 1
ATOM 656 C C . CYS A 1 87 ? 6.434 -1.307 -9.884 1.00 94.69 87 CYS A C 1
ATOM 658 O O . CYS A 1 87 ? 7.513 -1.765 -10.255 1.00 94.69 87 CYS A O 1
ATOM 660 N N . TYR A 1 88 ? 6.110 -0.027 -10.034 1.00 94.25 88 TYR A N 1
ATOM 661 C CA . TYR A 1 88 ? 6.993 0.977 -10.603 1.00 94.25 88 TYR A CA 1
ATOM 662 C C . TYR A 1 88 ? 7.371 1.983 -9.525 1.00 94.25 88 TYR A C 1
ATOM 664 O O . TYR A 1 88 ? 6.498 2.549 -8.863 1.00 94.25 88 TYR A O 1
ATOM 672 N N . CYS A 1 89 ? 8.671 2.220 -9.371 1.00 95.56 89 CYS A N 1
ATOM 673 C CA . CYS A 1 89 ? 9.189 3.127 -8.364 1.00 95.56 89 CYS A CA 1
ATOM 674 C C . CYS A 1 89 ? 9.793 4.396 -8.977 1.00 95.56 89 CYS A C 1
ATOM 676 O O . CYS A 1 89 ? 10.477 4.356 -9.999 1.00 95.56 89 CYS A O 1
ATOM 678 N N . ARG A 1 90 ? 9.551 5.539 -8.330 1.00 93.94 90 ARG A N 1
ATOM 679 C CA . ARG A 1 90 ? 10.144 6.847 -8.645 1.00 93.94 90 ARG A CA 1
ATOM 680 C C . ARG A 1 90 ? 10.971 7.352 -7.461 1.00 93.94 90 ARG A C 1
ATOM 682 O O . ARG A 1 90 ? 10.839 6.841 -6.350 1.00 93.94 90 ARG A O 1
ATOM 689 N N . PHE A 1 91 ? 11.793 8.374 -7.710 1.00 94.38 91 PHE A N 1
ATOM 690 C CA . PHE A 1 91 ? 12.610 9.053 -6.695 1.00 94.38 91 PHE A CA 1
ATOM 691 C C . PHE A 1 91 ? 13.485 8.079 -5.887 1.00 94.38 91 PHE A C 1
ATOM 693 O O . PHE A 1 91 ? 13.325 7.957 -4.680 1.00 94.38 91 PHE A O 1
ATOM 700 N N . PHE A 1 92 ? 14.388 7.351 -6.556 1.00 93.81 92 PHE A N 1
ATOM 701 C CA . PHE A 1 92 ? 15.314 6.409 -5.899 1.00 93.81 92 PHE A CA 1
ATOM 702 C C . PHE A 1 92 ? 14.616 5.311 -5.081 1.00 93.81 92 PHE A C 1
ATOM 704 O O . PHE A 1 92 ? 15.062 4.944 -4.000 1.00 93.81 92 PHE A O 1
ATOM 711 N N . ASN A 1 93 ? 13.507 4.784 -5.596 1.00 88.44 93 ASN A N 1
ATOM 712 C CA . ASN A 1 93 ? 12.678 3.786 -4.917 1.00 88.44 93 ASN A CA 1
ATOM 713 C C . ASN A 1 93 ? 11.929 4.278 -3.666 1.00 88.44 93 ASN A C 1
ATOM 715 O O . ASN A 1 93 ? 11.370 3.460 -2.942 1.00 88.44 93 ASN A O 1
ATOM 719 N N . ALA A 1 94 ? 11.844 5.593 -3.439 1.00 93.44 94 ALA A N 1
ATOM 720 C CA . ALA A 1 94 ? 11.085 6.148 -2.317 1.00 93.44 94 ALA A CA 1
ATOM 721 C C . ALA A 1 94 ? 9.563 6.027 -2.504 1.00 93.44 94 ALA A C 1
ATOM 723 O O . ALA A 1 94 ? 8.830 5.828 -1.539 1.00 93.44 94 ALA A O 1
ATOM 724 N N . PHE A 1 95 ? 9.075 6.123 -3.745 1.00 94.69 95 PHE A N 1
ATOM 725 C CA . PHE A 1 95 ? 7.644 6.048 -4.050 1.00 94.69 95 PHE A CA 1
ATOM 726 C C . PHE A 1 95 ? 7.377 4.946 -5.069 1.00 94.69 95 PHE A C 1
ATOM 728 O O . PHE A 1 95 ? 7.680 5.115 -6.249 1.00 94.69 95 PHE A O 1
ATOM 735 N N . CYS A 1 96 ? 6.790 3.837 -4.620 1.00 95.88 96 CYS A N 1
ATOM 736 C CA . CYS A 1 96 ? 6.490 2.664 -5.439 1.00 95.88 96 CYS A CA 1
ATOM 737 C C . CYS A 1 96 ? 4.983 2.435 -5.537 1.00 95.88 96 CYS A C 1
ATOM 739 O O . CYS A 1 96 ? 4.309 2.363 -4.512 1.00 95.88 96 CYS A O 1
ATOM 741 N N . TYR A 1 97 ? 4.455 2.280 -6.750 1.00 95.31 97 TYR A N 1
ATOM 742 C CA . TYR A 1 97 ? 3.030 2.042 -6.983 1.00 95.31 97 TYR A CA 1
ATOM 743 C C . TYR A 1 97 ? 2.789 1.128 -8.189 1.00 95.31 97 TYR A C 1
ATOM 745 O O . TYR A 1 97 ? 3.606 1.056 -9.108 1.00 95.31 97 TYR A O 1
ATOM 753 N N . CYS A 1 98 ? 1.651 0.434 -8.213 1.00 95.88 98 CYS A N 1
ATOM 754 C CA . CYS A 1 98 ? 1.278 -0.397 -9.361 1.00 95.88 98 CYS A CA 1
ATOM 755 C C . CYS A 1 98 ? 0.917 0.468 -10.576 1.00 95.88 98 CYS A C 1
ATOM 757 O O . CYS A 1 98 ? -0.002 1.289 -10.513 1.00 95.88 98 CYS A O 1
ATOM 759 N N . ARG A 1 99 ? 1.598 0.259 -11.706 1.00 95.62 99 ARG A N 1
ATOM 760 C CA . ARG A 1 99 ? 1.382 0.987 -12.963 1.00 95.62 99 ARG A CA 1
ATOM 761 C C . ARG A 1 99 ? 1.195 0.002 -14.115 1.00 95.62 99 ARG A C 1
ATOM 763 O O . ARG A 1 99 ? 1.969 -0.941 -14.235 1.00 95.62 99 ARG A O 1
ATOM 770 N N . LYS A 1 100 ? 0.211 0.243 -14.990 1.00 94.38 100 LYS A N 1
ATOM 771 C CA . LYS A 1 100 ? 0.081 -0.514 -16.246 1.00 94.38 100 LYS A CA 1
ATOM 772 C C . LYS A 1 100 ? 1.292 -0.261 -17.139 1.00 94.38 100 LYS A C 1
ATOM 774 O O . LYS A 1 100 ? 1.658 0.896 -17.365 1.00 94.38 100 LYS A O 1
ATOM 779 N N . LEU A 1 101 ? 1.870 -1.328 -17.672 1.00 86.62 101 LEU A N 1
ATOM 780 C CA . LEU A 1 101 ? 2.814 -1.234 -18.774 1.00 86.62 101 LEU A CA 1
ATOM 781 C C . LEU A 1 101 ? 1.998 -0.927 -20.032 1.00 86.62 101 LEU A C 1
ATOM 783 O O . LEU A 1 101 ? 1.131 -1.706 -20.421 1.00 86.62 101 LEU A O 1
ATOM 787 N N . GLY A 1 102 ? 2.196 0.256 -20.614 1.00 77.44 102 GLY A N 1
ATOM 788 C CA . GLY A 1 102 ? 1.530 0.608 -21.863 1.00 77.44 102 GLY A CA 1
ATOM 789 C C . GLY A 1 102 ? 2.007 -0.331 -22.963 1.00 77.44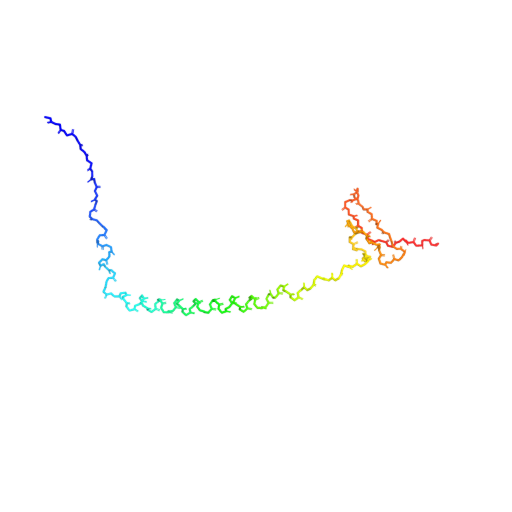 102 GLY A C 1
ATOM 790 O O . GLY A 1 102 ? 3.203 -0.387 -23.239 1.00 77.44 102 GLY A O 1
ATOM 791 N N . THR A 1 103 ? 1.091 -1.064 -23.590 1.00 65.94 103 THR A N 1
ATOM 792 C CA . THR A 1 103 ? 1.346 -1.686 -24.887 1.00 65.94 103 THR A CA 1
ATOM 793 C C . THR A 1 103 ? 1.376 -0.563 -25.917 1.00 65.94 103 THR A C 1
ATOM 795 O O . THR A 1 103 ? 0.351 -0.231 -26.510 1.00 65.94 103 THR A O 1
ATOM 798 N N . THR A 1 104 ? 2.526 0.086 -26.082 1.00 59.59 104 THR A N 1
ATOM 799 C CA . THR A 1 104 ? 2.770 0.903 -27.271 1.00 59.59 104 THR A CA 1
ATOM 800 C C . THR A 1 104 ? 2.855 -0.082 -28.434 1.00 59.59 104 THR A C 1
ATOM 802 O O . THR A 1 104 ? 3.880 -0.736 -28.610 1.00 59.59 104 THR A O 1
ATOM 805 N N . THR A 1 105 ? 1.719 -0.305 -29.097 1.00 44.25 105 THR A N 1
ATOM 806 C CA . THR A 1 105 ? 1.652 -1.009 -30.385 1.00 44.25 105 THR A CA 1
ATOM 807 C C . THR A 1 105 ? 2.184 -0.087 -31.466 1.00 44.25 105 THR A C 1
ATOM 809 O O . THR A 1 105 ? 1.865 1.122 -31.386 1.00 44.25 105 THR A O 1
#

Secondary structure (DSSP, 8-state):
----------S-SSHHHHTTTTTSHHHHHHHHHHHHHHHHHHHHHHHHHHHHT-SSS-PPP---SSBPBTSB-TT--S-BSSTTEEEEEETTTTEEEEEE-----

Radius of gyration: 36.1 Å; chains: 1; bounding box: 52×45×110 Å

Organism: Ovis aries (NCBI:txid9940)

Foldseek 3Di:
DDDDDDDDDDPDPVVVVVVCPDPCPVVVVVVVVVVVVVVVVVVVVVVVVVVVPPPPVCDPDPPDQAAEAFGFPPPPPHYHPDPQWHFDADDVNPTTGTDGDDPPD

Sequence (105 aa):
GPAPLEGVGRPDEALFLELQGLSLQPSLKRIMEEQAEEALLQEAEAKALAEVLDPEGRKPRSPRRCVRLHESCLGHQVPCCDPCATCYCRFFNAFCYCRKLGTTT